Protein AF-A0A9F5N1G7-F1 (afdb_monomer)

Solvent-accessible surface area (backbone atoms only — not comparable to full-atom values): 7151 Å² total; per-residue (Å²): 134,85,67,82,87,62,100,74,68,53,72,34,47,48,51,40,36,52,52,54,49,53,50,49,53,54,47,52,53,51,54,46,52,48,35,30,75,41,54,74,71,71,51,93,58,90,63,59,75,88,50,44,66,60,54,51,52,50,52,54,53,53,44,52,53,35,60,77,69,65,53,83,79,60,71,82,36,56,67,80,59,91,58,80,75,69,77,84,65,74,72,86,68,86,82,66,79,76,55,64,67,64,50,52,53,50,52,53,52,21,58,64,63,69,118

Mean predicted aligned error: 8.62 Å

Sequence (115 aa):
MRPYRAAALTPAQQRFNEYADAARTVLGVAFGRLRGRWRCLTKRNDTDVSFLPTLIAACCTLHNVCEARGDVFQSCWMEAEGGAEPREEQPPEEGEEEDAGAAEIRDALASALRG

Foldseek 3Di:
DDQDDDPDDDPLSVVLNVVVVVVLVVVVVLVLLLCLVPVCVVDPNPDDPVCVVVVSVVSVVVSVVCVVVVPDRDPVSNPVPPDDPPSPPPPPPPDDDDDVVVVVVSVVNSVVSPD

Organism: Python bivittatus (NCBI:txid176946)

Structure (mmCIF, N/CA/C/O backbone):
data_AF-A0A9F5N1G7-F1
#
_entry.id   AF-A0A9F5N1G7-F1
#
loop_
_atom_site.group_PDB
_atom_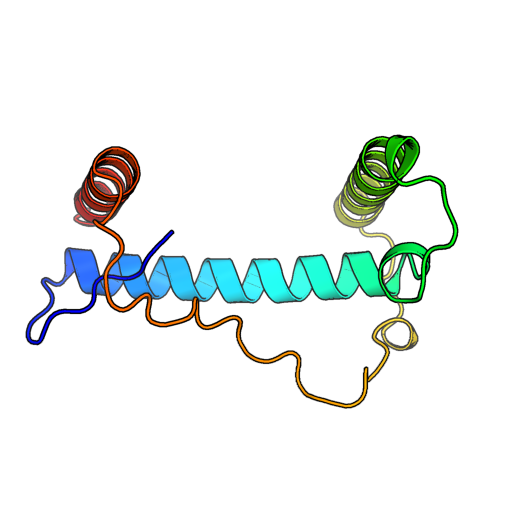site.id
_atom_site.type_symbol
_atom_site.label_atom_id
_atom_site.label_alt_id
_atom_site.label_comp_id
_atom_site.label_asym_id
_atom_site.label_entity_id
_atom_site.label_seq_id
_atom_site.pdbx_PDB_ins_code
_atom_site.Cartn_x
_atom_site.Cartn_y
_atom_site.Cartn_z
_atom_site.occupancy
_atom_site.B_iso_or_equiv
_atom_site.auth_seq_id
_atom_site.auth_comp_id
_atom_site.auth_asym_id
_atom_site.auth_atom_id
_atom_site.pdbx_PDB_model_num
ATOM 1 N N . MET A 1 1 ? -4.707 5.249 7.853 1.00 75.06 1 MET A N 1
ATOM 2 C CA . MET A 1 1 ? -5.753 5.711 8.799 1.00 75.06 1 MET A CA 1
ATOM 3 C C . MET A 1 1 ? -5.232 5.615 10.213 1.00 75.06 1 MET A C 1
ATOM 5 O O . MET A 1 1 ? -4.477 4.688 10.472 1.00 75.06 1 MET A O 1
ATOM 9 N N . ARG A 1 2 ? -5.593 6.542 11.101 1.00 82.50 2 ARG A N 1
ATOM 10 C CA . ARG A 1 2 ? -5.164 6.506 12.507 1.00 82.50 2 ARG A CA 1
ATOM 11 C C . ARG A 1 2 ? -6.007 5.490 13.290 1.00 82.50 2 ARG A C 1
ATOM 13 O O . ARG A 1 2 ? -7.213 5.430 13.060 1.00 82.50 2 ARG A O 1
ATOM 20 N N . PRO A 1 3 ? -5.405 4.646 14.146 1.00 86.69 3 PRO A N 1
ATOM 21 C CA . PRO A 1 3 ? -6.176 3.818 15.067 1.00 86.69 3 PRO A CA 1
ATOM 22 C C . PRO A 1 3 ? -6.779 4.690 16.178 1.00 86.69 3 PRO A C 1
ATOM 24 O O . PRO A 1 3 ? -6.213 5.721 16.541 1.00 86.69 3 PRO A O 1
ATOM 27 N N . TYR A 1 4 ? -7.889 4.252 16.768 1.00 89.38 4 TYR A N 1
ATOM 28 C CA . TYR A 1 4 ? -8.418 4.878 17.978 1.00 89.38 4 TYR A CA 1
ATOM 29 C C . TYR A 1 4 ? -7.459 4.654 19.152 1.00 89.38 4 TYR A C 1
ATOM 31 O O . TYR A 1 4 ? -7.073 3.516 19.428 1.00 89.38 4 TYR A O 1
ATOM 39 N N . ARG A 1 5 ? -7.110 5.733 19.861 1.00 83.44 5 ARG A N 1
ATOM 40 C CA . ARG A 1 5 ? -6.255 5.733 21.057 1.00 83.44 5 ARG A CA 1
ATOM 41 C C . ARG A 1 5 ? -7.050 6.318 22.231 1.00 83.44 5 ARG A C 1
ATOM 43 O O . 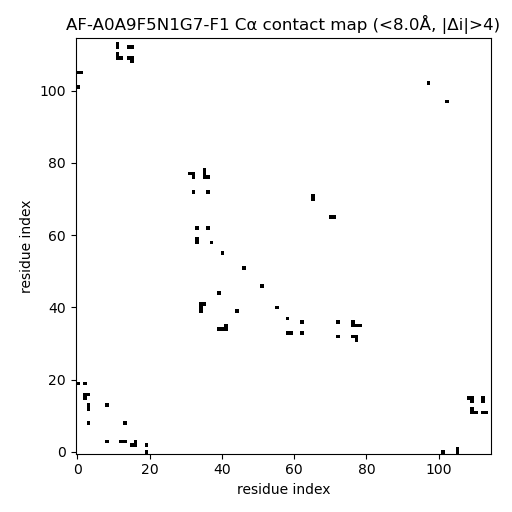ARG A 1 5 ? -7.000 7.516 22.473 1.00 83.44 5 ARG A O 1
ATOM 50 N N . ALA A 1 6 ? -7.832 5.491 22.924 1.00 81.31 6 ALA A N 1
ATOM 51 C CA . ALA A 1 6 ? -8.578 5.891 24.122 1.00 81.31 6 ALA A CA 1
ATOM 52 C C . ALA A 1 6 ? -8.445 4.826 25.217 1.00 81.31 6 ALA A C 1
ATOM 54 O O . ALA A 1 6 ? -8.256 3.650 24.912 1.00 81.31 6 ALA A O 1
ATOM 55 N N . ALA A 1 7 ? -8.565 5.233 26.486 1.00 75.81 7 ALA A N 1
ATOM 56 C CA . ALA A 1 7 ? -8.451 4.323 27.631 1.00 75.81 7 ALA A CA 1
ATOM 57 C C . ALA A 1 7 ? -9.537 3.229 27.641 1.00 75.81 7 ALA A C 1
ATOM 59 O O . ALA A 1 7 ? -9.300 2.127 28.128 1.00 75.81 7 ALA A O 1
ATOM 60 N N . ALA A 1 8 ? -10.710 3.523 27.077 1.00 87.31 8 ALA A N 1
ATOM 61 C CA . ALA A 1 8 ? -11.782 2.564 26.856 1.00 87.31 8 ALA A CA 1
ATOM 62 C C . ALA A 1 8 ? -12.290 2.705 25.417 1.00 87.31 8 ALA A C 1
ATOM 64 O O . ALA A 1 8 ? -12.839 3.743 25.047 1.00 87.31 8 ALA A O 1
ATOM 65 N N . LEU A 1 9 ? -12.088 1.665 24.607 1.00 89.19 9 LEU A N 1
ATOM 66 C CA . LEU A 1 9 ? -12.591 1.593 23.237 1.00 89.19 9 LEU A CA 1
ATOM 67 C C . LEU A 1 9 ? -13.941 0.883 23.214 1.00 89.19 9 LEU A C 1
ATOM 69 O O . LEU A 1 9 ? -14.149 -0.117 23.900 1.00 89.19 9 LEU A O 1
ATOM 73 N N . THR A 1 10 ? -14.857 1.375 22.386 1.00 91.31 10 THR A N 1
ATOM 74 C CA . THR A 1 10 ? -16.077 0.624 22.071 1.00 91.31 10 THR A CA 1
ATOM 75 C C . THR A 1 10 ? -15.731 -0.628 21.248 1.00 91.31 10 THR A C 1
ATOM 77 O O . THR A 1 10 ? -14.727 -0.620 20.527 1.00 91.31 10 THR A O 1
ATOM 80 N N . PRO A 1 11 ? -16.571 -1.683 21.253 1.00 91.06 11 PRO A N 1
ATOM 81 C CA . PRO A 1 11 ? -16.330 -2.876 20.434 1.00 91.06 11 PRO A CA 1
ATOM 82 C C . PRO A 1 11 ? -16.128 -2.566 18.942 1.00 91.06 11 PRO A C 1
ATOM 84 O O . PRO A 1 11 ? -15.288 -3.167 18.280 1.00 91.06 11 PRO A O 1
ATOM 87 N N . ALA A 1 12 ? -16.855 -1.574 18.420 1.00 89.88 12 ALA A N 1
ATOM 88 C CA . ALA A 1 12 ? -16.736 -1.116 17.037 1.00 89.88 12 ALA A CA 1
ATOM 89 C C . ALA A 1 12 ? -15.357 -0.502 16.733 1.00 89.88 12 ALA A C 1
ATOM 91 O O . ALA A 1 12 ? -14.749 -0.797 15.706 1.00 89.88 12 ALA A O 1
ATOM 92 N N . GLN A 1 13 ? -14.843 0.326 17.647 1.00 91.62 13 GLN A N 1
ATOM 93 C CA . GLN A 1 13 ? -13.522 0.947 17.525 1.00 91.62 13 GLN A CA 1
ATOM 94 C C . GLN A 1 13 ? -12.397 -0.082 17.655 1.00 91.62 13 GLN A C 1
ATOM 96 O O . GLN A 1 13 ? -11.410 -0.007 16.925 1.00 91.62 13 GLN A O 1
ATOM 101 N N . GLN A 1 14 ? -12.553 -1.064 18.548 1.00 91.06 14 GLN A N 1
ATOM 102 C CA . GLN A 1 14 ? -11.603 -2.166 18.673 1.00 91.06 14 GLN A CA 1
ATOM 103 C C . GLN A 1 14 ? -11.538 -2.982 17.377 1.00 91.06 14 GLN A C 1
ATOM 105 O O . GLN A 1 14 ? -10.455 -3.181 16.830 1.00 91.06 14 GLN A O 1
ATOM 110 N N . ARG A 1 15 ? -12.697 -3.360 16.828 1.00 91.94 15 ARG A N 1
ATOM 111 C CA . ARG A 1 15 ? -12.786 -4.095 15.562 1.00 91.94 15 ARG A CA 1
ATOM 112 C C . ARG A 1 15 ? -12.185 -3.304 14.398 1.00 91.94 15 ARG A C 1
ATOM 114 O O . ARG A 1 15 ? -11.467 -3.866 13.576 1.00 91.94 15 ARG A O 1
ATOM 121 N N . PHE A 1 16 ? -12.416 -1.989 14.344 1.00 92.12 16 PHE A N 1
ATOM 122 C CA . PHE A 1 16 ? -11.750 -1.115 13.376 1.00 92.12 16 PHE A CA 1
ATOM 123 C C . PHE A 1 16 ? -10.223 -1.166 13.511 1.00 92.12 16 PHE A C 1
ATOM 125 O O . PHE A 1 16 ? -9.535 -1.343 12.506 1.00 92.12 16 PHE A O 1
ATOM 132 N N . ASN A 1 17 ? -9.689 -1.037 14.730 1.00 92.31 17 ASN A N 1
ATOM 133 C CA . ASN A 1 17 ? -8.246 -1.091 14.969 1.00 92.31 17 ASN A CA 1
ATOM 134 C C . ASN A 1 17 ? -7.646 -2.427 14.506 1.00 92.31 17 ASN A C 1
ATOM 136 O O . ASN A 1 17 ? -6.608 -2.417 13.846 1.00 92.31 17 ASN A O 1
ATOM 140 N N . GLU A 1 18 ? -8.319 -3.547 14.780 1.00 90.94 18 GLU A N 1
ATOM 141 C CA . GLU A 1 18 ? -7.906 -4.886 14.339 1.00 90.94 18 GLU A CA 1
ATOM 142 C C . GLU A 1 18 ? -7.855 -5.001 12.807 1.00 90.94 18 GLU A C 1
ATOM 144 O O . GLU A 1 18 ? -6.839 -5.423 12.252 1.00 90.94 18 GLU A O 1
ATOM 149 N N . TYR A 1 19 ? -8.908 -4.573 12.101 1.00 90.19 19 TYR A N 1
ATOM 150 C CA . TYR A 1 19 ? -8.919 -4.584 10.633 1.00 90.19 19 TYR A CA 1
ATOM 151 C C . TYR A 1 19 ? -7.876 -3.642 10.034 1.00 90.19 19 TYR A C 1
ATOM 153 O O . TYR A 1 19 ? -7.220 -3.992 9.052 1.00 90.19 19 TYR A O 1
ATOM 161 N N . ALA A 1 20 ? -7.708 -2.454 10.615 1.00 90.00 20 ALA A N 1
ATOM 162 C CA . ALA A 1 20 ? -6.704 -1.501 10.171 1.00 90.00 20 ALA A CA 1
ATOM 163 C C . ALA A 1 20 ? -5.288 -2.069 10.347 1.00 90.00 20 ALA A C 1
ATOM 165 O O . ALA A 1 20 ? -4.458 -1.915 9.453 1.00 90.00 20 ALA A O 1
ATOM 166 N N . ASP A 1 21 ? -5.010 -2.757 11.457 1.00 87.94 21 ASP A N 1
ATOM 167 C CA . ASP A 1 21 ? -3.728 -3.427 11.683 1.00 87.94 21 ASP A CA 1
ATOM 168 C C . ASP A 1 21 ? -3.506 -4.589 10.711 1.00 87.94 21 ASP A C 1
ATOM 170 O O . ASP A 1 21 ? -2.445 -4.658 10.091 1.00 87.94 21 ASP A O 1
ATOM 174 N N . ALA A 1 22 ? -4.514 -5.433 10.484 1.00 89.81 22 ALA A N 1
ATOM 175 C CA . ALA A 1 22 ? -4.432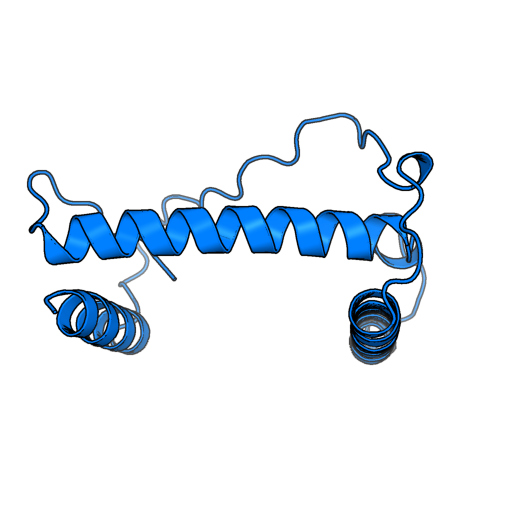 -6.498 9.486 1.00 89.81 22 ALA A CA 1
ATOM 176 C C . ALA A 1 22 ? -4.152 -5.940 8.078 1.00 89.81 22 ALA A C 1
ATOM 178 O O . ALA A 1 22 ? -3.284 -6.446 7.362 1.00 89.81 22 ALA A O 1
ATOM 179 N N . ALA A 1 23 ? -4.830 -4.853 7.696 1.00 89.12 23 ALA A N 1
ATOM 180 C CA . ALA A 1 23 ? -4.588 -4.167 6.432 1.00 89.12 23 ALA A CA 1
ATOM 181 C C . ALA A 1 23 ? -3.154 -3.619 6.344 1.00 89.12 23 ALA A C 1
ATOM 183 O O . ALA A 1 23 ? -2.501 -3.801 5.318 1.00 89.12 23 ALA A O 1
ATOM 184 N N . ARG A 1 24 ? -2.624 -3.011 7.417 1.00 87.88 24 ARG A N 1
ATOM 185 C CA . ARG A 1 24 ? -1.222 -2.551 7.466 1.00 87.88 24 ARG A CA 1
ATOM 186 C C . ARG A 1 24 ? -0.235 -3.698 7.286 1.00 87.88 24 ARG A C 1
ATOM 188 O O . ARG A 1 24 ? 0.733 -3.534 6.551 1.00 87.88 24 ARG A O 1
ATOM 195 N N . THR A 1 25 ? -0.478 -4.857 7.898 1.00 87.75 25 THR A N 1
ATOM 196 C CA . THR A 1 25 ? 0.372 -6.040 7.704 1.00 87.75 25 THR A CA 1
ATOM 197 C C . THR A 1 25 ? 0.393 -6.474 6.239 1.00 8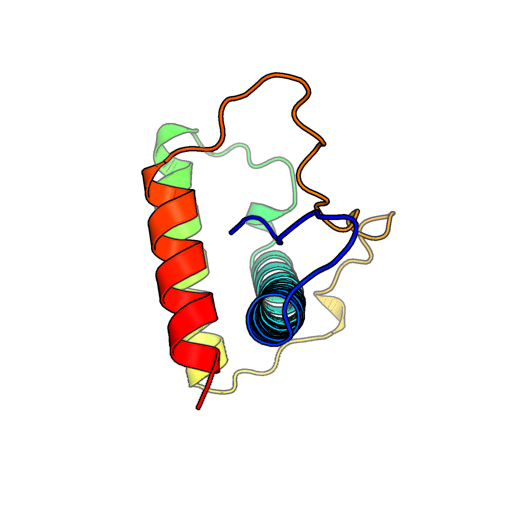7.75 25 THR A C 1
ATOM 199 O O . THR A 1 25 ? 1.469 -6.681 5.679 1.00 87.75 25 THR A O 1
ATOM 202 N N . VAL A 1 26 ? -0.773 -6.558 5.591 1.00 89.06 26 VAL A N 1
ATOM 203 C CA . VAL A 1 26 ? -0.870 -6.918 4.166 1.00 89.06 26 VAL A CA 1
ATOM 204 C C . VAL A 1 26 ? -0.160 -5.889 3.284 1.00 89.06 26 VAL A C 1
ATOM 206 O O . VAL A 1 26 ? 0.589 -6.270 2.384 1.00 89.06 26 VAL A O 1
ATOM 209 N N . LEU A 1 27 ? -0.339 -4.595 3.566 1.00 87.25 27 LEU A N 1
ATOM 210 C CA . LEU A 1 27 ? 0.361 -3.520 2.861 1.00 87.25 27 LEU A CA 1
ATOM 211 C C . LEU A 1 27 ? 1.878 -3.636 3.024 1.00 87.25 27 LEU A C 1
ATOM 213 O O . LEU A 1 27 ? 2.592 -3.552 2.030 1.00 87.25 27 LEU A O 1
ATOM 217 N N . GLY A 1 28 ? 2.372 -3.895 4.237 1.00 86.31 28 GLY A N 1
ATOM 218 C CA . GLY A 1 28 ? 3.800 -4.091 4.495 1.00 86.31 28 GLY A CA 1
ATOM 219 C C . GLY A 1 28 ? 4.391 -5.229 3.661 1.00 86.31 28 GLY A C 1
ATOM 220 O O . GLY A 1 28 ? 5.440 -5.065 3.037 1.00 86.31 28 GLY A O 1
ATOM 221 N N . VAL A 1 29 ? 3.679 -6.356 3.559 1.00 87.69 29 VAL A N 1
ATOM 222 C CA . VAL A 1 29 ? 4.083 -7.481 2.700 1.00 87.69 29 VAL A CA 1
ATOM 223 C C . VAL A 1 29 ? 4.077 -7.083 1.219 1.00 87.69 29 VAL A C 1
ATOM 225 O O . VAL A 1 29 ? 5.034 -7.385 0.504 1.00 87.69 29 VAL A O 1
ATOM 228 N N . ALA A 1 30 ? 3.039 -6.389 0.745 1.00 89.69 30 ALA A N 1
ATOM 229 C CA . ALA A 1 30 ? 2.946 -5.940 -0.645 1.00 89.69 30 ALA A CA 1
ATOM 230 C C . ALA A 1 30 ? 4.077 -4.962 -1.009 1.00 89.69 30 ALA A C 1
ATOM 232 O O . ALA A 1 30 ? 4.769 -5.165 -2.007 1.00 89.69 30 ALA A O 1
ATOM 233 N N . PHE A 1 31 ? 4.337 -3.957 -0.167 1.00 88.69 31 PHE A N 1
ATOM 234 C CA . PHE A 1 31 ? 5.440 -3.014 -0.357 1.00 88.69 31 PHE A CA 1
ATOM 235 C C . PHE A 1 31 ? 6.807 -3.691 -0.273 1.00 88.69 31 PHE A C 1
ATOM 237 O O . PHE A 1 31 ? 7.695 -3.355 -1.056 1.00 88.69 31 PHE A O 1
ATOM 244 N N . GLY A 1 32 ? 6.982 -4.674 0.614 1.00 88.81 32 GLY A N 1
ATOM 245 C CA . GLY A 1 32 ? 8.190 -5.500 0.658 1.00 88.81 32 GLY A CA 1
ATOM 246 C C . GLY A 1 32 ? 8.425 -6.247 -0.658 1.00 88.81 32 GLY A C 1
ATOM 247 O O . GLY A 1 32 ? 9.521 -6.205 -1.217 1.00 88.81 32 GLY A O 1
ATOM 248 N N . ARG A 1 33 ? 7.380 -6.864 -1.222 1.00 91.38 33 ARG A N 1
ATOM 249 C CA . ARG A 1 33 ? 7.464 -7.575 -2.510 1.00 91.38 33 ARG A CA 1
ATOM 250 C C . ARG A 1 33 ? 7.681 -6.633 -3.696 1.00 91.38 33 ARG A C 1
ATOM 252 O O . ARG A 1 33 ? 8.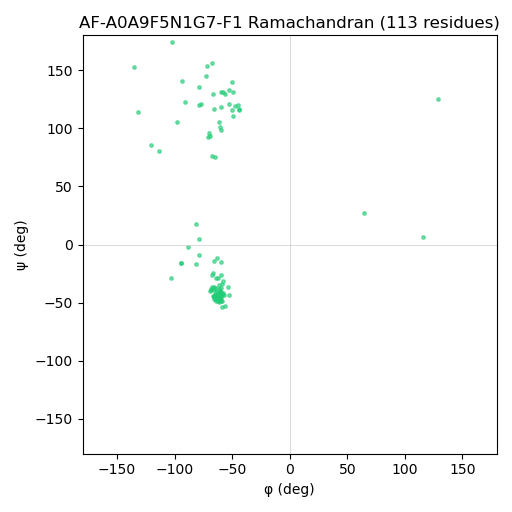453 -6.967 -4.595 1.00 91.38 33 ARG A O 1
ATOM 259 N N . LEU A 1 34 ? 7.036 -5.467 -3.704 1.00 92.25 34 LEU A N 1
ATOM 260 C CA . LEU A 1 34 ? 7.254 -4.412 -4.698 1.00 92.25 34 LEU A CA 1
ATOM 261 C C . LEU A 1 34 ? 8.725 -3.970 -4.690 1.00 92.25 34 LEU A C 1
ATOM 263 O O . LEU A 1 34 ? 9.401 -4.034 -5.714 1.00 92.25 34 LEU A O 1
ATOM 267 N N . ARG A 1 35 ? 9.246 -3.598 -3.520 1.00 88.94 35 ARG A N 1
ATOM 268 C CA . ARG A 1 35 ? 10.643 -3.189 -3.339 1.00 88.94 35 ARG A CA 1
ATOM 269 C C . ARG A 1 35 ? 11.636 -4.287 -3.730 1.00 88.94 35 ARG A C 1
ATOM 271 O O . ARG A 1 35 ? 12.614 -4.004 -4.416 1.00 88.94 35 ARG A O 1
ATOM 278 N N . GLY A 1 36 ? 11.348 -5.542 -3.382 1.00 89.75 36 GLY A N 1
ATOM 279 C CA . GLY A 1 36 ? 12.187 -6.680 -3.758 1.00 89.75 36 GLY A CA 1
ATOM 280 C C . GLY A 1 36 ? 12.265 -6.912 -5.271 1.00 89.75 36 GLY A C 1
ATOM 281 O O . GLY A 1 36 ? 13.351 -7.108 -5.817 1.00 89.75 36 GLY A O 1
ATOM 282 N N . ARG A 1 37 ? 11.128 -6.846 -5.978 1.00 91.38 37 ARG A N 1
ATOM 283 C CA . ARG A 1 37 ? 11.077 -7.006 -7.444 1.00 91.38 37 ARG A CA 1
ATOM 284 C C . ARG A 1 37 ? 11.725 -5.827 -8.182 1.00 91.38 37 ARG A C 1
ATOM 286 O O . ARG A 1 37 ? 12.432 -6.037 -9.165 1.00 91.38 37 ARG A O 1
ATOM 293 N N . TRP A 1 38 ? 11.509 -4.599 -7.711 1.00 91.62 38 TRP A N 1
ATOM 294 C CA . TRP A 1 38 ? 12.022 -3.374 -8.331 1.00 91.62 38 TRP A CA 1
ATOM 295 C C . TRP A 1 38 ? 13.046 -2.690 -7.425 1.00 91.62 38 TRP A C 1
ATOM 297 O O . TRP A 1 38 ? 12.754 -1.692 -6.772 1.00 91.62 38 TRP A O 1
ATOM 307 N N . ARG A 1 39 ? 14.292 -3.183 -7.443 1.00 84.50 39 ARG A N 1
ATOM 308 C CA . ARG A 1 39 ? 15.412 -2.649 -6.632 1.00 84.50 39 ARG A CA 1
ATOM 309 C C . ARG A 1 39 ? 15.748 -1.175 -6.897 1.00 84.50 39 ARG A C 1
ATOM 311 O O . ARG A 1 39 ? 16.433 -0.549 -6.096 1.00 84.50 39 ARG A O 1
ATOM 318 N N . CYS A 1 40 ? 15.250 -0.595 -7.992 1.00 86.12 40 CYS A N 1
ATOM 319 C CA . CYS A 1 40 ? 15.299 0.852 -8.216 1.00 86.12 40 CYS A CA 1
ATOM 320 C C . CYS A 1 40 ? 14.493 1.652 -7.173 1.00 86.12 40 CYS A C 1
ATOM 322 O O . CYS A 1 40 ? 14.633 2.868 -7.121 1.00 86.12 40 CYS A O 1
ATOM 324 N N . LEU A 1 41 ? 13.660 0.997 -6.356 1.00 86.69 41 LEU A N 1
ATOM 325 C CA . LEU A 1 41 ? 12.896 1.612 -5.268 1.00 86.69 41 LEU A CA 1
ATOM 326 C C . LEU A 1 41 ? 13.588 1.528 -3.893 1.00 86.69 41 LEU A C 1
ATOM 328 O O . LEU A 1 41 ? 13.158 2.227 -2.984 1.00 86.69 41 LEU A O 1
ATOM 332 N N . THR A 1 42 ? 14.606 0.676 -3.710 1.00 77.88 42 THR A N 1
ATOM 333 C CA . THR A 1 42 ? 15.215 0.404 -2.387 1.00 77.88 42 THR A CA 1
ATOM 334 C C . THR A 1 42 ? 16.556 1.087 -2.149 1.00 77.88 42 THR A C 1
ATOM 336 O O . THR A 1 42 ? 16.910 1.394 -1.016 1.00 77.88 42 THR A O 1
ATOM 339 N N . LYS A 1 43 ? 17.330 1.347 -3.207 1.00 69.38 43 LYS A N 1
ATOM 340 C CA . LYS A 1 43 ? 18.640 2.011 -3.108 1.00 69.38 43 LYS A CA 1
ATOM 341 C C . LYS A 1 43 ? 18.553 3.476 -3.514 1.00 69.38 43 LYS A C 1
ATOM 343 O O . LYS A 1 43 ? 17.527 3.938 -4.008 1.00 69.38 43 LYS A O 1
ATOM 348 N N . ARG A 1 44 ? 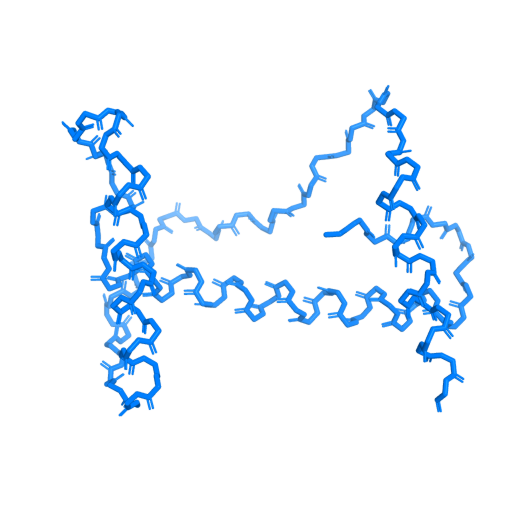19.671 4.195 -3.352 1.00 71.81 44 ARG A N 1
ATOM 349 C CA . ARG A 1 44 ? 19.864 5.526 -3.934 1.00 71.81 44 ARG A CA 1
ATOM 350 C C . ARG A 1 44 ? 19.485 5.470 -5.414 1.00 71.81 44 ARG A C 1
ATOM 352 O O . ARG A 1 44 ? 20.134 4.789 -6.206 1.00 71.81 44 ARG A O 1
ATOM 359 N N . ASN A 1 45 ? 18.385 6.130 -5.738 1.00 75.00 45 ASN A N 1
ATOM 360 C CA . ASN A 1 45 ? 17.880 6.232 -7.087 1.00 75.00 45 ASN A CA 1
ATOM 361 C C . ASN A 1 45 ? 18.359 7.578 -7.637 1.00 75.00 45 ASN A C 1
ATOM 363 O O . ASN A 1 45 ? 17.849 8.620 -7.240 1.00 75.00 45 ASN A O 1
ATOM 367 N N . ASP A 1 46 ? 19.358 7.546 -8.519 1.00 82.94 46 ASP A N 1
ATOM 368 C CA . ASP A 1 46 ? 19.925 8.751 -9.143 1.00 82.94 46 ASP A CA 1
ATOM 369 C C . ASP A 1 46 ? 19.081 9.248 -10.337 1.00 82.94 46 ASP A C 1
ATOM 371 O O . ASP A 1 46 ? 19.552 10.011 -11.179 1.00 82.94 46 ASP A O 1
ATOM 375 N N . THR A 1 47 ? 17.826 8.801 -10.438 1.00 86.75 47 THR A N 1
ATOM 376 C CA . THR A 1 47 ? 16.872 9.323 -11.415 1.00 86.75 47 THR A CA 1
ATOM 377 C C . THR A 1 47 ? 16.415 10.710 -10.999 1.00 86.75 47 THR A C 1
ATOM 379 O O . THR A 1 47 ? 16.240 11.002 -9.816 1.00 86.75 47 THR A O 1
ATOM 382 N N . ASP A 1 48 ? 16.178 11.556 -11.995 1.00 89.06 48 ASP A N 1
ATOM 383 C CA . ASP A 1 48 ? 15.623 12.881 -11.781 1.00 89.06 48 ASP A CA 1
ATOM 384 C C . ASP A 1 48 ? 14.325 12.814 -10.957 1.00 89.06 48 ASP A C 1
ATOM 386 O O . ASP A 1 48 ? 13.425 12.012 -11.238 1.00 89.06 48 ASP A O 1
ATOM 390 N N . VAL A 1 49 ? 14.224 13.674 -9.940 1.00 90.94 49 VAL A N 1
ATOM 391 C CA . VAL A 1 49 ? 13.088 13.707 -9.007 1.00 90.94 49 VAL A CA 1
ATOM 392 C C . VAL A 1 49 ? 11.766 13.937 -9.742 1.00 90.94 49 VAL A C 1
ATOM 394 O O . VAL A 1 49 ? 10.742 13.390 -9.336 1.00 90.94 49 VAL A O 1
ATOM 397 N N . SER A 1 50 ? 11.777 14.673 -10.858 1.00 94.69 50 SER A N 1
ATOM 398 C CA . SER A 1 50 ? 10.585 14.887 -11.684 1.00 94.69 50 SER A CA 1
ATOM 399 C C . SER A 1 50 ? 10.080 13.608 -12.360 1.00 94.69 50 SER A C 1
ATOM 401 O O . SER A 1 50 ? 8.891 13.503 -12.658 1.00 94.69 50 SER A O 1
ATOM 403 N N . PHE A 1 51 ? 10.947 12.611 -12.567 1.00 93.62 51 PHE A N 1
ATOM 404 C CA . PHE A 1 51 ? 10.590 11.338 -13.191 1.00 93.62 51 PHE A CA 1
ATOM 405 C C . PHE A 1 51 ? 10.230 10.239 -12.181 1.00 93.62 51 PHE A C 1
ATOM 407 O O . PHE A 1 51 ? 9.586 9.252 -12.551 1.00 93.62 51 PHE A O 1
ATOM 414 N N . LEU A 1 52 ? 10.578 10.402 -10.899 1.00 92.06 52 LEU A N 1
ATOM 415 C CA . LEU A 1 52 ? 10.259 9.424 -9.853 1.00 92.06 52 LEU A CA 1
ATOM 416 C C . LEU A 1 52 ? 8.770 9.036 -9.793 1.00 92.06 52 LEU A C 1
ATOM 418 O O . LEU A 1 52 ? 8.508 7.836 -9.710 1.00 92.06 52 LEU A O 1
ATOM 422 N N . PRO A 1 53 ? 7.785 9.955 -9.898 1.00 94.25 53 PRO A N 1
ATOM 423 C CA . PRO A 1 53 ? 6.373 9.569 -9.887 1.00 94.25 53 PRO A CA 1
ATOM 424 C C . PRO A 1 53 ? 6.018 8.587 -11.009 1.00 94.25 53 PRO A C 1
ATOM 426 O O . PRO A 1 53 ? 5.329 7.594 -10.774 1.00 94.25 53 PRO A O 1
ATOM 429 N N . THR A 1 54 ? 6.542 8.820 -12.214 1.00 95.81 54 THR A N 1
ATOM 430 C CA . THR A 1 54 ? 6.346 7.943 -13.376 1.00 95.81 54 THR A CA 1
ATOM 431 C C . THR A 1 54 ? 6.999 6.582 -13.155 1.00 95.81 54 THR A C 1
ATOM 433 O O . THR A 1 54 ? 6.377 5.550 -13.410 1.00 95.81 54 THR A O 1
ATOM 436 N N . LEU A 1 55 ? 8.232 6.564 -12.640 1.00 94.38 55 LEU A N 1
ATOM 437 C CA . LEU A 1 55 ? 8.957 5.334 -12.319 1.00 94.38 55 LEU A CA 1
ATOM 438 C C . LEU A 1 55 ? 8.212 4.502 -11.267 1.00 94.38 55 LEU A C 1
ATOM 440 O O . LEU A 1 55 ? 8.015 3.301 -11.461 1.00 94.38 55 LEU A O 1
ATOM 444 N N . ILE A 1 56 ? 7.758 5.134 -10.182 1.00 93.69 56 ILE A N 1
ATOM 445 C CA . ILE A 1 56 ? 7.003 4.483 -9.104 1.00 93.69 56 ILE A CA 1
ATOM 446 C C . ILE A 1 56 ? 5.688 3.919 -9.653 1.00 93.69 56 ILE A C 1
ATOM 448 O O . ILE A 1 56 ? 5.387 2.746 -9.429 1.00 93.69 56 ILE A O 1
ATOM 452 N N . ALA A 1 57 ? 4.934 4.703 -10.430 1.00 96.19 57 ALA A N 1
ATOM 453 C CA . ALA A 1 57 ? 3.678 4.257 -11.031 1.00 96.19 57 ALA A CA 1
ATOM 454 C C . ALA A 1 57 ? 3.874 3.056 -11.972 1.00 96.19 57 ALA A C 1
ATOM 456 O O . ALA A 1 57 ? 3.090 2.101 -11.932 1.00 96.19 57 ALA A O 1
ATOM 457 N N . ALA A 1 58 ? 4.939 3.063 -12.780 1.00 96.44 58 ALA A N 1
ATOM 458 C CA . ALA A 1 58 ? 5.293 1.938 -13.638 1.00 96.44 58 ALA A CA 1
ATOM 459 C C . ALA A 1 58 ? 5.619 0.679 -12.817 1.00 96.44 58 ALA A C 1
ATOM 461 O O . ALA A 1 58 ? 5.091 -0.393 -13.114 1.00 96.44 58 ALA A O 1
ATOM 462 N N . CYS A 1 59 ? 6.416 0.804 -11.748 1.00 95.25 59 CYS A N 1
ATOM 463 C CA . CYS A 1 59 ? 6.743 -0.319 -10.863 1.00 95.25 59 CYS A CA 1
ATOM 464 C C . CYS A 1 59 ? 5.487 -0.899 -10.193 1.00 95.25 59 CYS A C 1
ATOM 466 O O . CYS A 1 59 ? 5.289 -2.111 -10.224 1.00 95.25 59 CYS A O 1
ATOM 468 N N . CYS A 1 60 ? 4.596 -0.053 -9.663 1.00 95.75 60 CYS A N 1
ATOM 469 C CA . CYS A 1 60 ? 3.322 -0.485 -9.076 1.00 95.75 60 CYS A CA 1
ATOM 470 C C . CYS A 1 60 ? 2.419 -1.189 -10.098 1.00 95.75 60 CYS A C 1
ATOM 472 O O . CYS A 1 60 ? 1.812 -2.217 -9.800 1.00 95.75 60 CYS A O 1
ATOM 474 N N . THR A 1 61 ? 2.344 -0.665 -11.323 1.00 97.19 61 THR A N 1
ATOM 475 C CA . THR A 1 61 ? 1.531 -1.260 -12.393 1.00 97.19 61 THR A CA 1
ATOM 476 C C . THR A 1 61 ? 2.052 -2.645 -12.767 1.00 97.19 61 THR A C 1
ATOM 478 O O . THR A 1 61 ? 1.284 -3.607 -12.816 1.00 97.19 61 THR A O 1
ATOM 481 N N . LEU A 1 62 ? 3.363 -2.770 -12.986 1.00 96.62 62 LEU A N 1
ATOM 482 C CA . LEU A 1 62 ? 3.991 -4.046 -13.322 1.00 96.62 62 LEU A CA 1
ATOM 483 C C . LEU A 1 62 ? 3.900 -5.048 -12.161 1.00 96.62 62 LEU A C 1
ATOM 485 O O . LEU A 1 62 ? 3.641 -6.225 -12.401 1.00 96.62 62 LEU A O 1
ATOM 489 N N . HIS A 1 63 ? 4.021 -4.587 -10.912 1.00 95.12 63 HIS A N 1
ATOM 490 C CA . HIS A 1 63 ? 3.782 -5.398 -9.717 1.00 95.12 63 HIS A CA 1
ATOM 491 C C . HIS A 1 63 ? 2.396 -6.015 -9.718 1.00 95.12 63 HIS A C 1
ATOM 493 O O . HIS A 1 63 ? 2.273 -7.234 -9.632 1.00 95.12 63 HIS A O 1
ATOM 499 N N . ASN A 1 64 ? 1.367 -5.192 -9.892 1.00 94.69 64 ASN A N 1
ATOM 500 C CA . ASN A 1 64 ? -0.011 -5.663 -9.887 1.00 94.69 64 ASN A CA 1
ATOM 501 C C . ASN A 1 64 ? -0.272 -6.671 -11.013 1.00 94.69 64 ASN A C 1
ATOM 503 O O . ASN A 1 64 ? -1.001 -7.637 -10.808 1.00 94.69 64 ASN A O 1
ATOM 507 N N . VAL A 1 65 ? 0.358 -6.500 -12.181 1.00 96.88 65 VAL A N 1
ATOM 508 C CA . VAL A 1 65 ? 0.287 -7.482 -13.275 1.00 96.88 65 VAL A CA 1
ATOM 509 C C . VAL A 1 65 ? 0.954 -8.804 -12.884 1.00 96.88 65 VAL A C 1
ATOM 511 O O . VAL A 1 65 ? 0.377 -9.860 -13.142 1.00 96.88 65 VAL A O 1
ATOM 514 N N . CYS A 1 66 ? 2.134 -8.773 -12.255 1.00 95.31 66 CYS A N 1
ATOM 515 C CA . CYS A 1 66 ? 2.797 -9.973 -11.736 1.00 95.31 66 CYS A CA 1
ATOM 516 C C . CYS A 1 66 ? 1.924 -10.692 -10.696 1.00 95.31 66 CYS A C 1
ATOM 518 O O . CYS A 1 66 ? 1.711 -11.896 -10.814 1.00 95.31 66 CYS A O 1
ATOM 520 N N . GLU A 1 67 ? 1.375 -9.967 -9.717 1.00 93.44 67 GLU A N 1
ATOM 521 C CA . GLU A 1 67 ? 0.507 -10.547 -8.684 1.00 93.44 67 GLU A CA 1
ATOM 522 C C . GLU A 1 67 ? -0.776 -11.142 -9.285 1.00 93.44 67 GLU A C 1
ATOM 524 O O . GLU A 1 67 ? -1.120 -12.284 -8.988 1.00 93.44 67 GLU A O 1
ATOM 529 N N . ALA A 1 68 ? -1.443 -10.426 -10.198 1.00 95.31 68 ALA A N 1
ATOM 530 C CA . ALA A 1 68 ? -2.668 -10.896 -10.850 1.00 95.31 68 ALA A CA 1
ATOM 531 C C . ALA A 1 68 ? -2.449 -12.146 -11.718 1.00 95.31 68 ALA A C 1
ATOM 533 O O . ALA A 1 68 ? -3.361 -12.954 -11.887 1.00 95.31 68 ALA A O 1
ATOM 534 N N . ARG A 1 69 ? -1.244 -12.315 -12.273 1.00 96.44 69 ARG A N 1
ATOM 535 C CA . ARG A 1 69 ? -0.862 -13.494 -13.064 1.00 96.44 69 ARG A CA 1
ATOM 536 C C . ARG A 1 69 ? -0.299 -14.635 -12.218 1.00 96.44 69 ARG A C 1
ATOM 538 O O . ARG A 1 69 ? 0.022 -15.679 -12.779 1.00 96.44 69 ARG A O 1
ATOM 545 N N . GLY A 1 70 ? -0.163 -14.449 -10.903 1.00 94.00 70 GLY A N 1
ATOM 546 C CA . GLY A 1 70 ? 0.474 -15.426 -10.022 1.00 94.00 70 GLY A CA 1
ATOM 547 C C . GLY A 1 70 ? 1.959 -15.638 -10.331 1.00 94.00 70 GLY A C 1
ATOM 548 O O . GLY A 1 70 ? 2.483 -16.724 -10.099 1.00 94.00 70 GLY A O 1
ATOM 549 N N . ASP A 1 71 ? 2.632 -14.626 -10.885 1.00 94.94 71 ASP A N 1
ATOM 550 C CA . ASP A 1 71 ? 4.057 -14.690 -11.198 1.00 94.94 71 ASP A CA 1
ATOM 551 C C . ASP A 1 71 ? 4.878 -14.947 -9.927 1.00 94.94 71 ASP A C 1
ATOM 553 O O . ASP A 1 71 ? 4.706 -14.270 -8.906 1.00 94.94 71 ASP A O 1
ATOM 557 N N . VAL A 1 72 ? 5.785 -15.923 -9.988 1.00 92.75 72 VAL A N 1
ATOM 558 C CA . VAL A 1 72 ? 6.493 -16.425 -8.807 1.00 92.75 72 VAL A CA 1
ATOM 559 C C . VAL A 1 72 ? 7.394 -15.338 -8.229 1.00 92.75 72 VAL A C 1
ATOM 561 O O . VAL A 1 72 ? 8.366 -14.908 -8.849 1.00 92.75 72 VAL A O 1
ATOM 564 N N . PHE A 1 73 ? 7.100 -14.925 -6.999 1.00 91.75 73 PHE A N 1
ATOM 565 C CA . PHE A 1 73 ? 7.988 -14.056 -6.241 1.00 91.75 73 PHE A CA 1
ATOM 566 C C . PHE A 1 73 ? 9.159 -14.869 -5.685 1.00 91.75 73 PHE A C 1
ATOM 568 O O . PHE A 1 73 ? 8.959 -15.812 -4.918 1.00 91.75 73 PHE A O 1
ATOM 575 N N . GLN A 1 74 ? 10.386 -14.499 -6.053 1.00 89.69 74 GLN A N 1
ATOM 576 C CA . GLN A 1 74 ? 11.577 -15.158 -5.527 1.00 89.69 74 GLN A CA 1
ATOM 577 C C . GLN A 1 74 ? 11.869 -14.628 -4.124 1.00 89.69 74 GLN A C 1
ATOM 579 O O . GLN A 1 74 ? 12.112 -13.437 -3.944 1.00 89.69 74 GLN A O 1
ATOM 584 N N . SER A 1 75 ? 11.880 -15.505 -3.119 1.00 86.31 75 SER A N 1
ATOM 585 C CA . SER A 1 75 ? 12.146 -15.115 -1.726 1.00 86.31 75 SER A CA 1
ATOM 586 C C . SER A 1 75 ? 13.517 -14.459 -1.538 1.00 86.31 75 SER A C 1
ATOM 588 O O . SER A 1 75 ? 13.661 -13.618 -0.660 1.00 86.31 75 SER A O 1
ATOM 590 N N . CYS A 1 76 ? 14.495 -14.764 -2.400 1.00 86.69 76 CYS A N 1
ATOM 591 C CA . CYS A 1 76 ? 15.806 -14.110 -2.412 1.00 86.69 76 CYS A CA 1
ATOM 592 C C . CYS A 1 76 ? 15.761 -12.618 -2.790 1.00 86.69 76 CYS A C 1
ATOM 594 O O . CYS A 1 76 ? 16.749 -11.919 -2.590 1.00 86.69 76 CYS A O 1
ATOM 596 N N . TRP A 1 77 ? 14.642 -12.129 -3.339 1.00 86.94 77 TRP A N 1
ATOM 597 C CA . TRP A 1 77 ? 14.422 -10.707 -3.610 1.00 86.94 77 TRP A CA 1
ATOM 598 C C . TRP A 1 77 ? 13.968 -9.925 -2.383 1.00 86.94 77 TRP A C 1
ATOM 600 O O . TRP A 1 77 ? 14.054 -8.699 -2.394 1.00 86.94 77 TRP A O 1
ATOM 610 N N . MET A 1 78 ? 13.497 -10.596 -1.326 1.00 79.88 78 MET A N 1
ATOM 611 C CA . MET A 1 78 ? 13.440 -9.953 -0.019 1.00 79.88 78 MET A CA 1
ATOM 612 C C . MET A 1 78 ? 14.877 -9.824 0.465 1.00 79.88 78 MET A C 1
ATOM 614 O O . MET A 1 78 ? 15.437 -10.750 1.049 1.00 79.88 78 MET A O 1
ATOM 618 N N . GLU A 1 79 ? 15.503 -8.687 0.171 1.00 64.56 79 GLU A N 1
ATOM 619 C CA . GLU A 1 79 ? 16.722 -8.329 0.878 1.00 64.56 79 GLU A CA 1
ATOM 620 C C . GLU A 1 79 ? 16.360 -8.290 2.365 1.00 64.56 79 GLU A C 1
ATOM 622 O O . GLU A 1 79 ? 15.364 -7.679 2.758 1.00 64.56 79 GLU A O 1
ATOM 627 N N . ALA A 1 80 ? 17.168 -8.943 3.197 1.00 54.12 80 ALA A N 1
ATOM 628 C CA . ALA A 1 80 ? 17.267 -8.550 4.588 1.00 54.12 80 ALA A CA 1
ATOM 629 C C . ALA A 1 80 ? 17.940 -7.175 4.578 1.00 54.12 80 ALA A C 1
ATOM 631 O O . ALA A 1 80 ? 19.149 -7.072 4.779 1.00 54.12 80 ALA A O 1
ATOM 632 N N . GLU A 1 81 ? 17.199 -6.121 4.228 1.00 52.22 81 GLU A N 1
ATOM 633 C CA . GLU A 1 81 ? 17.654 -4.778 4.555 1.00 52.22 81 GLU A CA 1
ATOM 634 C C . GLU A 1 81 ? 17.937 -4.810 6.058 1.00 52.22 81 GLU A C 1
ATOM 636 O O . GLU A 1 81 ? 17.126 -5.294 6.846 1.00 52.22 81 GLU A O 1
ATOM 641 N N . GLY A 1 82 ? 19.184 -4.521 6.431 1.00 44.31 82 GLY A N 1
ATOM 642 C CA . GLY A 1 82 ? 19.677 -4.704 7.788 1.00 44.31 82 GLY A CA 1
ATOM 643 C C . GLY A 1 82 ? 18.857 -3.869 8.761 1.00 44.31 82 GLY A C 1
ATOM 644 O O . GLY A 1 82 ? 19.104 -2.680 8.914 1.00 44.31 82 GLY A O 1
ATOM 645 N N . GLY A 1 83 ? 17.901 -4.523 9.409 1.00 42.72 83 GLY A N 1
ATOM 646 C CA . GLY A 1 83 ? 16.939 -3.917 10.314 1.00 42.72 83 GLY A CA 1
ATOM 647 C C . GLY A 1 83 ? 15.544 -4.356 9.908 1.00 42.72 83 GLY A C 1
ATOM 648 O O . GLY A 1 83 ? 15.145 -4.187 8.763 1.00 42.72 83 GLY A O 1
ATOM 649 N N . ALA A 1 84 ? 14.789 -4.932 10.845 1.00 45.47 84 ALA A N 1
ATOM 650 C CA . ALA A 1 84 ? 13.345 -4.946 10.694 1.00 45.47 84 ALA A CA 1
ATOM 651 C C . ALA A 1 84 ? 12.940 -3.521 10.309 1.00 45.47 84 ALA A C 1
ATOM 653 O O . ALA A 1 84 ? 13.253 -2.602 11.069 1.00 45.47 84 ALA A O 1
ATOM 654 N N . GLU A 1 85 ? 12.331 -3.342 9.132 1.00 48.72 85 GLU A N 1
ATOM 655 C CA . GLU A 1 85 ? 11.627 -2.103 8.816 1.00 48.72 85 GLU A CA 1
ATOM 656 C C . GLU A 1 85 ? 10.834 -1.777 10.077 1.00 48.72 85 GLU A C 1
ATOM 658 O O . GLU A 1 85 ? 10.033 -2.629 10.503 1.00 48.72 85 GLU A O 1
ATOM 663 N N . PRO A 1 86 ? 11.129 -0.655 10.762 1.00 47.00 86 PRO A N 1
ATOM 664 C CA . PRO A 1 86 ? 10.360 -0.281 11.924 1.00 47.00 86 PRO A CA 1
ATOM 665 C C . PRO A 1 86 ? 8.912 -0.385 11.483 1.00 47.00 86 PRO A C 1
ATOM 667 O O . PRO A 1 86 ? 8.571 0.100 10.399 1.00 47.00 86 PRO A O 1
ATOM 670 N N . ARG A 1 87 ? 8.062 -1.062 12.268 1.00 53.06 87 ARG A N 1
ATOM 671 C CA . ARG A 1 87 ? 6.621 -0.845 12.137 1.00 53.06 87 ARG A CA 1
ATOM 672 C C . ARG A 1 87 ? 6.510 0.668 12.027 1.00 53.06 87 ARG A C 1
ATOM 674 O O . ARG A 1 87 ? 6.995 1.337 12.938 1.00 53.06 87 ARG A O 1
ATOM 681 N N . GLU A 1 88 ? 6.027 1.188 10.898 1.00 52.16 88 GLU A N 1
ATOM 682 C CA . GLU A 1 88 ? 5.749 2.614 10.757 1.00 52.16 88 GLU A CA 1
ATOM 683 C C . GLU A 1 88 ? 4.616 2.901 11.745 1.00 52.16 88 GLU A C 1
ATOM 685 O O . GLU A 1 88 ? 3.430 2.969 11.415 1.00 52.16 88 GLU A O 1
ATOM 690 N N . GLU A 1 89 ? 4.968 2.948 13.025 1.00 49.44 89 GLU A N 1
ATOM 691 C CA . GLU A 1 89 ? 4.217 3.636 14.029 1.00 49.44 89 GLU A CA 1
ATOM 692 C C . GLU A 1 89 ? 4.273 5.062 13.542 1.00 49.44 89 GLU A C 1
ATOM 694 O O . GLU A 1 89 ? 5.325 5.700 13.563 1.00 49.44 89 GLU A O 1
ATOM 699 N N . GLN A 1 90 ? 3.142 5.517 13.000 1.00 54.47 90 GLN A N 1
ATOM 700 C CA . GLN A 1 90 ? 2.955 6.932 12.753 1.00 54.47 90 GLN A CA 1
ATOM 701 C C . GLN A 1 90 ? 3.447 7.645 14.013 1.00 54.47 90 GLN A C 1
ATOM 703 O O . GLN A 1 90 ? 2.942 7.301 15.099 1.00 54.47 90 GLN A O 1
ATOM 708 N N . PRO A 1 91 ? 4.462 8.523 13.892 1.00 51.62 91 PRO A N 1
ATOM 709 C CA . PRO A 1 91 ? 5.037 9.172 15.050 1.00 51.62 91 PRO A CA 1
ATOM 710 C C . PRO A 1 91 ? 3.892 9.770 15.872 1.00 51.62 91 PRO A C 1
ATOM 712 O O . PRO A 1 91 ? 2.899 10.229 15.295 1.00 51.62 91 PRO A O 1
ATOM 715 N N . PRO A 1 92 ? 3.939 9.691 17.212 1.00 49.91 92 PRO A N 1
ATOM 716 C CA . PRO A 1 92 ? 3.013 10.460 18.019 1.00 49.91 92 PRO A CA 1
ATOM 717 C C . PRO A 1 92 ? 3.263 11.932 17.688 1.00 49.91 92 PRO A C 1
ATOM 719 O O . PRO A 1 92 ? 4.249 12.519 18.117 1.00 49.91 92 PRO A O 1
ATOM 722 N N . GLU A 1 93 ? 2.407 12.505 16.852 1.00 55.78 93 GLU A N 1
ATOM 723 C CA . GLU A 1 93 ? 2.390 13.939 16.614 1.00 55.78 93 GLU A CA 1
ATOM 724 C C . GLU A 1 93 ? 1.870 14.596 17.885 1.00 55.78 93 GLU A C 1
ATOM 726 O O . GLU A 1 93 ? 0.668 14.660 18.149 1.00 55.78 93 GLU A O 1
ATOM 731 N N . GLU A 1 94 ? 2.798 15.039 18.721 1.00 45.75 94 GLU A N 1
ATOM 732 C CA . GLU A 1 94 ? 2.492 15.971 19.790 1.00 45.75 94 GLU A CA 1
ATOM 733 C C . GLU A 1 94 ? 2.145 17.321 19.142 1.00 45.75 94 GLU A C 1
ATOM 735 O O . GLU A 1 94 ? 3.026 18.116 18.829 1.00 45.75 94 GLU A O 1
ATOM 740 N N . GLY A 1 95 ? 0.851 17.567 18.905 1.00 53.47 95 GLY A N 1
ATOM 741 C CA . GLY A 1 95 ? 0.338 18.906 18.589 1.00 53.47 95 GLY A CA 1
ATOM 742 C C . GLY A 1 95 ? -0.285 19.135 17.208 1.00 53.47 95 GLY A C 1
ATOM 743 O O . GLY A 1 95 ? -0.631 20.279 16.926 1.00 53.47 95 GLY A O 1
ATOM 744 N N . GLU A 1 96 ? -0.481 18.114 16.369 1.00 56.31 96 GLU A N 1
ATOM 745 C CA . GLU A 1 96 ? -1.304 18.260 15.155 1.00 56.31 96 GLU A CA 1
ATOM 746 C C . GLU A 1 96 ? -2.768 17.905 15.459 1.00 56.31 96 GLU A C 1
ATOM 748 O O . GLU A 1 96 ? -3.071 16.813 15.949 1.00 56.31 96 GLU A O 1
ATOM 753 N N . GLU A 1 97 ? -3.685 18.847 15.205 1.00 63.28 97 GLU A N 1
ATOM 754 C CA . GLU A 1 97 ? -5.126 18.589 15.264 1.00 63.28 97 GLU A CA 1
ATOM 755 C C . GLU A 1 97 ? -5.464 17.431 14.321 1.00 63.28 97 GLU A C 1
ATOM 757 O O . GLU A 1 97 ? -5.058 17.413 13.158 1.00 63.28 97 GLU A O 1
ATOM 762 N N . GLU A 1 98 ? -6.193 16.435 14.829 1.00 66.50 98 GLU A N 1
ATOM 763 C CA . GLU A 1 98 ? -6.639 15.327 13.994 1.00 66.50 98 GLU A CA 1
ATOM 764 C C . GLU A 1 98 ? -7.514 15.888 12.867 1.00 66.50 98 GLU A C 1
ATOM 766 O O . GLU A 1 98 ? -8.547 16.500 13.138 1.00 66.50 98 GLU A O 1
ATOM 771 N N . ASP A 1 99 ? -7.085 15.694 11.614 1.00 79.75 99 ASP A N 1
ATOM 772 C CA . ASP A 1 99 ? -7.845 16.127 10.442 1.00 79.75 99 ASP A CA 1
ATOM 773 C C . ASP A 1 99 ? -9.292 15.633 10.557 1.00 79.75 99 ASP A C 1
ATOM 775 O O . ASP A 1 99 ? -9.559 14.425 10.587 1.00 79.75 99 ASP A O 1
ATOM 779 N N . ALA A 1 100 ? -10.227 16.580 10.651 1.00 81.75 100 ALA A N 1
ATOM 780 C CA . ALA A 1 100 ? -11.630 16.283 10.910 1.00 81.75 100 ALA A CA 1
ATOM 781 C C . ALA A 1 100 ? -12.217 15.366 9.825 1.00 81.75 100 ALA A C 1
ATOM 783 O O . ALA A 1 100 ? -13.023 14.488 10.133 1.00 81.75 100 ALA A O 1
ATOM 784 N N . GLY A 1 101 ? -11.754 15.509 8.576 1.00 85.50 101 GLY A N 1
ATOM 785 C CA . GLY A 1 101 ? -12.146 14.633 7.473 1.00 85.50 101 GLY A CA 1
ATOM 786 C C . GLY A 1 101 ? -11.667 13.193 7.673 1.00 85.50 101 GLY A C 1
ATOM 787 O O . GLY A 1 101 ? -12.445 12.246 7.543 1.00 85.50 101 GLY A O 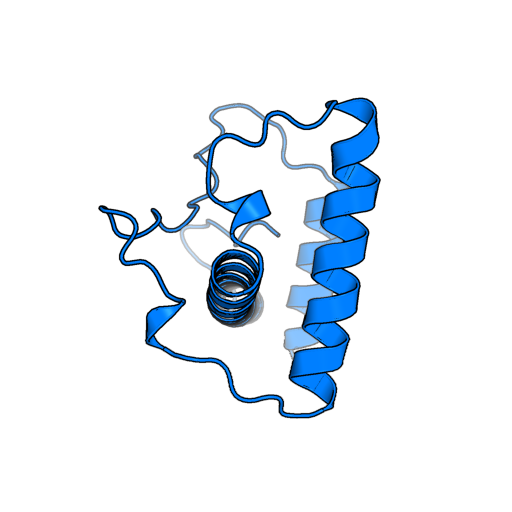1
ATOM 788 N N . ALA A 1 102 ? -10.402 12.998 8.047 1.00 84.94 102 ALA A N 1
ATOM 789 C CA . ALA A 1 102 ? -9.866 11.678 8.364 1.00 84.94 102 ALA A CA 1
ATOM 790 C C . ALA A 1 102 ? -10.582 11.019 9.558 1.00 84.94 102 ALA A C 1
ATOM 792 O O . ALA A 1 102 ? -10.815 9.804 9.530 1.00 84.94 102 ALA A O 1
ATOM 793 N N . ALA A 1 103 ? -10.947 11.797 10.583 1.00 86.50 103 ALA A N 1
ATOM 794 C CA . ALA A 1 103 ? -11.717 11.311 11.726 1.00 86.50 103 ALA A CA 1
ATOM 795 C C . ALA A 1 103 ? -13.133 10.873 11.318 1.00 86.50 103 ALA A C 1
ATOM 797 O O . ALA A 1 103 ? -13.558 9.778 11.689 1.00 86.50 103 ALA A O 1
ATOM 798 N N . GLU A 1 104 ? -13.823 11.659 10.490 1.00 90.38 104 GLU A N 1
ATOM 799 C CA . GLU A 1 104 ? -15.165 11.334 9.994 1.00 90.38 104 GLU A CA 1
ATOM 800 C C . GLU A 1 104 ? -15.174 10.027 9.186 1.00 90.38 104 GLU A C 1
ATOM 802 O O . GLU A 1 104 ? -16.010 9.149 9.415 1.00 90.38 104 GLU A O 1
ATOM 807 N N . ILE A 1 105 ? -14.197 9.840 8.291 1.00 90.38 105 ILE A N 1
ATOM 808 C CA . ILE A 1 105 ? -14.070 8.603 7.505 1.00 90.38 105 ILE A CA 1
ATOM 809 C C . ILE A 1 105 ? -13.826 7.399 8.425 1.00 90.38 105 ILE A C 1
ATOM 811 O O . ILE A 1 105 ? -14.424 6.334 8.239 1.00 90.38 105 ILE A O 1
ATOM 815 N N . ARG A 1 106 ? -12.953 7.552 9.428 1.00 91.50 106 ARG A N 1
ATOM 816 C CA . ARG A 1 106 ? -12.668 6.504 10.415 1.00 91.50 106 ARG A CA 1
ATOM 817 C C . ARG A 1 106 ? -13.932 6.118 11.187 1.00 91.50 106 ARG A C 1
ATOM 819 O O . ARG A 1 106 ? -14.226 4.929 11.314 1.00 91.50 106 ARG A O 1
ATOM 826 N N . ASP A 1 107 ? -14.697 7.104 11.640 1.00 91.00 107 ASP A N 1
ATOM 827 C CA . ASP A 1 107 ? -15.928 6.902 12.408 1.00 91.00 107 ASP A CA 1
ATOM 828 C C . ASP A 1 107 ? -17.038 6.258 11.574 1.00 91.00 107 ASP A C 1
ATOM 830 O O . ASP A 1 107 ? -17.760 5.383 12.073 1.00 91.00 107 ASP A O 1
ATOM 834 N N . ALA A 1 108 ? -17.138 6.612 10.291 1.00 92.06 108 ALA A N 1
ATOM 835 C CA . ALA A 1 108 ? -18.033 5.956 9.345 1.00 92.0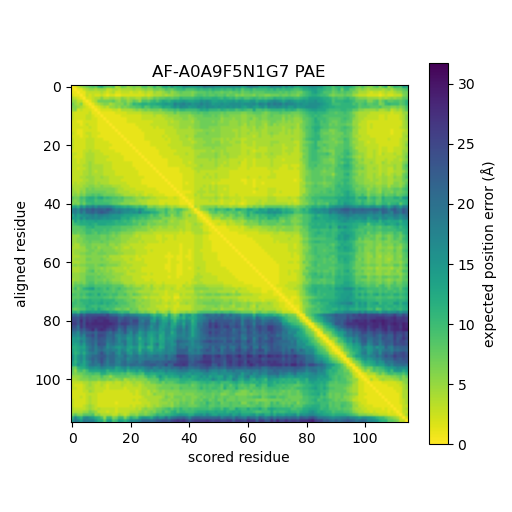6 108 ALA A CA 1
ATOM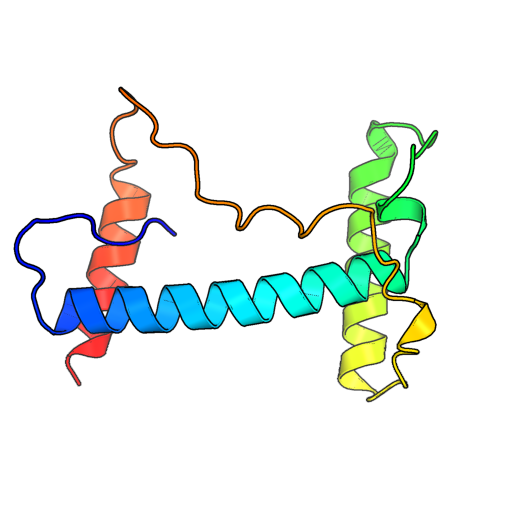 836 C C . ALA A 1 108 ? -17.667 4.472 9.155 1.00 92.06 108 ALA A C 1
ATOM 838 O O . ALA A 1 108 ? -18.541 3.603 9.227 1.00 92.06 108 ALA A O 1
ATOM 839 N N . LEU A 1 109 ? -16.377 4.158 8.990 1.00 90.44 109 LEU A N 1
ATOM 840 C CA . LEU A 1 109 ? -15.898 2.778 8.859 1.00 90.44 109 LEU A CA 1
ATOM 841 C C . LEU A 1 109 ? -16.117 1.965 10.137 1.00 90.44 109 LEU A C 1
ATOM 843 O O . LEU A 1 109 ? -16.655 0.861 10.075 1.00 90.44 109 LEU A O 1
ATOM 847 N N . ALA A 1 110 ? -15.763 2.508 11.303 1.00 91.06 110 ALA A N 1
ATOM 848 C CA . ALA A 1 110 ? -16.002 1.846 12.584 1.00 91.06 110 ALA A CA 1
ATOM 849 C C . ALA A 1 110 ? -17.498 1.592 12.814 1.00 91.06 110 ALA A C 1
ATOM 851 O O . ALA A 1 110 ? -17.895 0.540 13.313 1.00 91.06 110 ALA A O 1
ATOM 852 N N . SER A 1 111 ? -18.344 2.532 12.394 1.00 89.81 111 SER A N 1
ATOM 853 C CA . SER A 1 111 ? -19.794 2.399 12.476 1.00 89.81 111 SER A CA 1
ATOM 854 C C . SER A 1 111 ? -20.358 1.287 11.597 1.00 89.81 111 SER A C 1
ATOM 856 O O . SER A 1 111 ? -21.265 0.579 12.038 1.00 89.81 111 SER A O 1
ATOM 858 N N . ALA A 1 112 ? -19.814 1.101 10.394 1.00 88.25 112 ALA A N 1
ATOM 859 C CA . ALA A 1 112 ? -20.210 0.029 9.484 1.00 88.25 112 ALA A CA 1
ATOM 860 C C . ALA A 1 112 ? -19.825 -1.371 10.002 1.00 88.25 112 ALA A C 1
ATOM 862 O O . ALA A 1 112 ? -20.503 -2.349 9.703 1.00 88.25 112 ALA A O 1
ATOM 863 N N . LEU A 1 113 ? -18.783 -1.471 10.833 1.00 81.50 113 LEU A N 1
ATOM 864 C CA . LEU A 1 113 ? -18.301 -2.730 11.419 1.00 81.50 113 LEU A CA 1
ATOM 865 C C . LEU A 1 113 ? -19.137 -3.233 12.617 1.00 81.50 113 LEU A C 1
ATOM 867 O O . LEU A 1 113 ? -18.770 -4.230 13.247 1.00 81.50 113 LEU A O 1
ATOM 871 N N . ARG A 1 114 ? -20.249 -2.554 12.943 1.00 66.88 114 ARG A N 1
ATOM 872 C CA . ARG A 1 114 ? -21.216 -2.961 13.981 1.00 66.88 114 ARG A CA 1
ATOM 873 C C . ARG A 1 114 ? -22.185 -4.072 13.544 1.00 66.88 114 ARG A C 1
ATOM 875 O O . ARG A 1 114 ? -22.920 -4.560 14.399 1.00 66.88 114 ARG A O 1
ATOM 882 N N . GLY A 1 115 ? -22.201 -4.429 12.256 1.00 54.19 115 GLY A N 1
ATOM 883 C CA . GLY A 1 115 ? -22.913 -5.600 11.720 1.00 54.19 115 GLY A CA 1
ATOM 884 C C . GLY A 1 115 ? -22.149 -6.907 11.913 1.00 54.19 115 GLY A C 1
ATOM 885 O O . GLY A 1 115 ? -22.831 -7.949 11.935 1.00 54.19 115 GLY A O 1
#

pLDDT: mean 82.19, std 15.24, range [42.72, 97.19]

Secondary structure (DSSP, 8-state):
-PPP--SS--HHHHHHHHHHHHHHHHHHHHHHHHHHH-GGGTS---S-TTTHHHHHHHHHHHHHHHHHTTPPPPGGGS---SS----------TTPPP-HHHHHHHHHHHHHTT-

Radius of gyration: 17.97 Å; Cα contacts (8 Å, |Δi|>4): 46; chains: 1; bounding box: 43×35×41 Å

InterPro domains:
  IPR027806 Harbinger transposase-derived nuclease domain [PF13359] (3-64)